Protein AF-A0A939CZ68-F1 (afdb_monomer)

Sequence (96 aa):
MGINTVNSDTLSSNHSLRNQPFLFAQLPIVQNYPIHLFNWGGIVLVVGSLSSAWGIDDTLSLSRETIRSAQEMGINILHFAWHRHQLTQLQQIVNG

Radius of gyration: 15.46 Å; Cα contacts (8 Å, |Δi|>4): 96; chains: 1; bounding box: 37×34×44 Å

Mean predicted aligned error: 7.36 Å

Secondary structure (DSSP, 8-state):
----GGG-----TTSHHHHSSS--SS--EETTEEPEEEEETTEEEEESSGGGGS---TT----HHHHHHHHHHHHHHHHHHHHHHHHHHHHHHHT-

Structure (mmCIF, N/CA/C/O backbone):
data_AF-A0A939CZ68-F1
#
_entry.id   AF-A0A939CZ68-F1
#
loop_
_atom_site.group_PDB
_atom_site.id
_atom_site.type_symbol
_atom_site.label_atom_id
_atom_site.label_alt_id
_atom_site.label_comp_id
_atom_site.label_asym_id
_atom_site.label_entity_id
_atom_site.label_seq_id
_atom_site.pdbx_PDB_ins_code
_atom_site.Cartn_x
_atom_site.Cartn_y
_atom_site.Cartn_z
_atom_site.occupancy
_atom_site.B_iso_or_equiv
_atom_site.auth_seq_id
_atom_site.auth_comp_id
_atom_site.auth_asym_id
_atom_site.auth_atom_id
_atom_site.pdbx_PDB_model_num
ATOM 1 N N . MET A 1 1 ? 1.163 -26.104 7.389 1.00 35.44 1 MET A N 1
ATOM 2 C CA . MET A 1 1 ? -0.050 -25.290 7.608 1.00 35.44 1 MET A CA 1
ATOM 3 C C . MET A 1 1 ? -0.256 -24.433 6.372 1.00 35.44 1 MET A C 1
ATOM 5 O O . MET A 1 1 ? 0.589 -23.595 6.099 1.00 35.44 1 MET A O 1
ATOM 9 N N . GLY A 1 2 ? -1.275 -24.730 5.563 1.00 44.75 2 GLY A N 1
ATOM 10 C CA . GLY A 1 2 ? -1.585 -23.974 4.348 1.00 44.75 2 GLY A CA 1
ATOM 11 C C . GLY A 1 2 ? -2.609 -22.894 4.666 1.00 44.75 2 GLY A C 1
ATOM 12 O O . GLY A 1 2 ? -3.658 -23.198 5.228 1.00 44.75 2 GLY A O 1
ATOM 13 N N . ILE A 1 3 ? -2.296 -21.641 4.349 1.00 53.03 3 ILE A N 1
ATOM 14 C CA . ILE A 1 3 ? -3.261 -20.546 4.441 1.00 53.03 3 ILE A CA 1
ATOM 15 C C . ILE A 1 3 ? -4.233 -20.748 3.277 1.00 53.03 3 ILE A C 1
ATOM 17 O O . ILE A 1 3 ? -3.821 -20.746 2.120 1.00 53.03 3 ILE A O 1
ATOM 21 N N . ASN A 1 4 ? -5.499 -21.017 3.584 1.00 41.34 4 ASN A N 1
ATOM 22 C CA . ASN A 1 4 ? -6.522 -21.294 2.584 1.00 41.34 4 ASN A CA 1
ATOM 23 C C . ASN A 1 4 ? -6.857 -19.983 1.843 1.00 41.34 4 ASN A C 1
ATOM 25 O O . ASN A 1 4 ? -7.467 -19.083 2.416 1.00 41.34 4 ASN A O 1
ATOM 29 N N . THR A 1 5 ? -6.400 -19.840 0.596 1.00 49.66 5 THR A N 1
ATOM 30 C CA . THR A 1 5 ? -6.510 -18.603 -0.206 1.00 49.66 5 THR A CA 1
ATOM 31 C C . THR A 1 5 ? -7.864 -18.432 -0.898 1.00 49.66 5 THR A C 1
ATOM 33 O O . THR A 1 5 ? -8.057 -17.459 -1.623 1.00 49.66 5 THR A O 1
ATOM 36 N N . VAL A 1 6 ? -8.813 -19.345 -0.671 1.00 46.41 6 VAL A N 1
ATOM 37 C CA . VAL A 1 6 ? -10.097 -19.415 -1.394 1.00 46.41 6 VAL A CA 1
ATOM 38 C C . VAL A 1 6 ? -11.028 -18.229 -1.081 1.00 46.41 6 VAL A C 1
ATOM 40 O O . VAL A 1 6 ? -11.909 -17.932 -1.875 1.00 46.41 6 VAL A O 1
ATOM 43 N N . ASN A 1 7 ? -10.757 -17.474 -0.009 1.00 44.31 7 ASN A N 1
ATOM 44 C CA . ASN A 1 7 ? -11.445 -16.216 0.318 1.00 44.31 7 ASN A CA 1
ATOM 45 C C . ASN A 1 7 ? -10.495 -15.009 0.236 1.00 44.31 7 ASN A C 1
ATOM 47 O O . ASN A 1 7 ? -10.537 -14.105 1.071 1.00 44.31 7 ASN A O 1
ATOM 51 N N . SER A 1 8 ? -9.563 -15.020 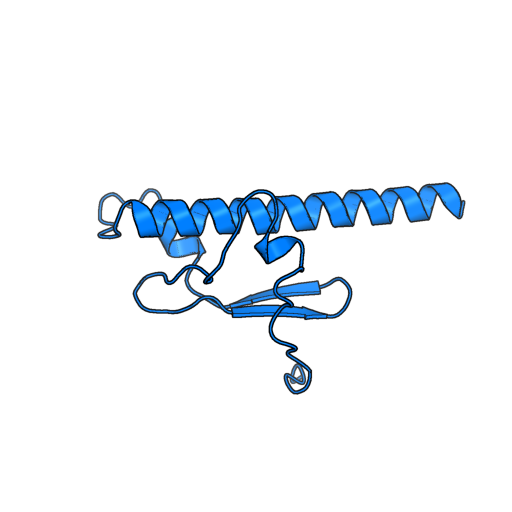-0.720 1.00 47.09 8 SER A N 1
ATOM 52 C CA . SER A 1 8 ? -8.920 -13.788 -1.169 1.00 47.09 8 SER A CA 1
ATOM 53 C C . SER A 1 8 ? -9.954 -12.975 -1.938 1.00 47.09 8 SER A C 1
ATOM 55 O O . SER A 1 8 ? -9.997 -12.978 -3.168 1.00 47.09 8 SER A O 1
ATOM 57 N N . ASP A 1 9 ? -10.837 -12.302 -1.211 1.00 51.94 9 ASP A N 1
ATOM 58 C CA . ASP A 1 9 ? -11.633 -11.270 -1.841 1.00 51.94 9 ASP A CA 1
ATOM 59 C C . ASP A 1 9 ? -10.657 -10.176 -2.252 1.00 51.94 9 ASP A C 1
ATOM 61 O O . ASP A 1 9 ? -10.014 -9.527 -1.418 1.00 51.94 9 ASP A O 1
ATOM 65 N N . THR A 1 10 ? -10.502 -10.012 -3.565 1.00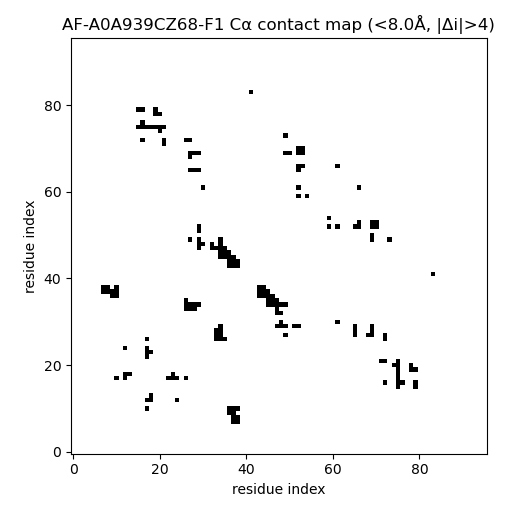 64.62 10 THR A N 1
ATOM 66 C CA . THR A 1 10 ? -9.861 -8.841 -4.148 1.00 64.62 10 THR A CA 1
ATOM 67 C C . THR A 1 10 ? -10.351 -7.615 -3.400 1.00 64.62 10 THR A C 1
ATOM 69 O O . THR A 1 10 ? -11.558 -7.377 -3.314 1.00 64.62 10 THR A O 1
ATOM 72 N N . LEU A 1 11 ? -9.409 -6.875 -2.819 1.00 74.69 11 LEU A N 1
ATOM 73 C CA . LEU A 1 11 ? -9.710 -5.765 -1.934 1.00 74.69 11 LEU A CA 1
ATOM 74 C C . LEU A 1 11 ? -10.725 -4.816 -2.595 1.00 74.69 11 LEU A C 1
ATOM 76 O O . LEU A 1 11 ? -10.460 -4.285 -3.679 1.00 74.69 11 LEU A O 1
ATOM 80 N N . SER A 1 12 ? -11.883 -4.619 -1.952 1.00 80.50 12 SER A N 1
ATOM 81 C CA . SER A 1 12 ? -12.946 -3.748 -2.469 1.00 80.50 12 SER A CA 1
ATOM 82 C C . SER A 1 12 ? -12.381 -2.391 -2.902 1.00 80.50 12 SER A C 1
ATOM 84 O O . SER A 1 12 ? -11.495 -1.838 -2.247 1.00 80.50 12 SER A O 1
ATOM 86 N N . SER A 1 13 ? -12.904 -1.823 -3.992 1.00 79.38 13 SER A N 1
ATOM 87 C CA . SER A 1 13 ? -12.513 -0.487 -4.471 1.00 79.38 13 SER A CA 1
ATOM 88 C C . SER A 1 13 ? -12.695 0.604 -3.414 1.00 79.38 13 SER A C 1
ATOM 90 O O . SER A 1 13 ? -11.985 1.603 -3.440 1.00 79.38 13 SER A O 1
ATOM 92 N N . ASN A 1 14 ? -13.609 0.393 -2.463 1.00 86.19 14 ASN A N 1
ATOM 93 C CA . ASN A 1 14 ? -13.912 1.346 -1.397 1.00 86.19 14 ASN A CA 1
ATOM 94 C C . ASN A 1 14 ? -13.086 1.112 -0.124 1.00 86.19 14 ASN A C 1
ATOM 96 O O . ASN A 1 14 ? -13.269 1.819 0.865 1.00 86.19 14 ASN A O 1
ATOM 100 N N . HIS A 1 15 ? -12.196 0.119 -0.118 1.00 88.56 15 HIS A N 1
ATOM 101 C CA . HIS A 1 15 ? -11.387 -0.197 1.049 1.00 88.56 15 HIS A CA 1
ATOM 102 C C . HIS A 1 15 ? -10.343 0.898 1.314 1.00 88.56 15 HIS A C 1
ATOM 104 O O . HIS A 1 15 ? -9.670 1.352 0.391 1.00 88.56 15 HIS A O 1
ATOM 110 N N . SER A 1 16 ? -10.134 1.260 2.583 1.00 90.56 16 SER A N 1
ATOM 111 C CA . SER A 1 16 ? -9.242 2.362 2.989 1.00 90.56 16 SER A CA 1
ATOM 112 C C . SER A 1 16 ? -7.803 2.224 2.484 1.00 90.56 16 SER A C 1
ATOM 114 O O . SER A 1 16 ? -7.242 3.187 1.984 1.00 90.56 16 SER A O 1
ATOM 116 N N . LEU A 1 17 ? -7.226 1.017 2.484 1.00 90.62 17 LEU A N 1
ATOM 117 C CA . LEU A 1 17 ? -5.920 0.751 1.840 1.00 90.62 17 LEU A CA 1
ATOM 118 C C . LEU A 1 17 ? -5.825 1.184 0.361 1.00 90.62 17 LEU A C 1
ATOM 120 O O . LEU A 1 17 ? -4.724 1.420 -0.129 1.00 90.62 17 LEU A O 1
ATOM 124 N N . ARG A 1 18 ? -6.942 1.252 -0.371 1.00 91.56 18 ARG A N 1
ATOM 125 C CA . ARG A 1 18 ? -6.980 1.649 -1.786 1.00 91.56 18 ARG A CA 1
ATOM 126 C C . ARG A 1 18 ? -7.268 3.130 -1.999 1.00 91.56 18 ARG A C 1
ATOM 128 O O . ARG A 1 18 ? -6.970 3.629 -3.079 1.00 91.56 18 ARG A O 1
ATOM 135 N N . ASN A 1 19 ? -7.859 3.816 -1.025 1.00 93.94 19 ASN A N 1
ATOM 136 C CA . ASN A 1 19 ? -8.339 5.184 -1.212 1.00 93.94 19 ASN A CA 1
ATOM 137 C C . ASN A 1 19 ? -7.858 6.190 -0.156 1.00 93.94 19 ASN A C 1
ATOM 139 O O . ASN A 1 19 ? -8.205 7.364 -0.273 1.00 93.94 19 ASN A O 1
ATOM 143 N N . GLN A 1 20 ? -7.067 5.771 0.842 1.00 94.94 20 GLN A N 1
ATOM 144 C CA . GLN A 1 20 ? -6.582 6.649 1.905 1.00 94.94 20 GLN A CA 1
ATOM 145 C C . GLN A 1 20 ? -5.139 6.357 2.354 1.00 94.94 20 GLN A C 1
ATOM 147 O O . GLN A 1 20 ? -4.827 5.217 2.708 1.00 94.94 20 GLN A O 1
ATOM 152 N N . PRO A 1 21 ? -4.297 7.403 2.479 1.00 96.69 21 PRO A N 1
ATOM 153 C CA . PRO A 1 21 ? -4.553 8.792 2.070 1.00 96.69 21 PRO A CA 1
ATOM 154 C C . PRO A 1 21 ? -4.471 9.022 0.551 1.00 96.69 21 PRO A C 1
ATOM 156 O O . PRO A 1 21 ? -4.954 10.047 0.077 1.00 96.69 21 PRO A O 1
ATOM 159 N N . PHE A 1 22 ? -3.900 8.088 -0.214 1.00 97.31 22 PHE A N 1
ATOM 160 C CA . PHE A 1 22 ? -3.796 8.178 -1.671 1.00 97.31 22 PHE A CA 1
ATOM 161 C C . PHE A 1 22 ? -4.798 7.251 -2.366 1.00 97.31 22 PHE A C 1
ATOM 163 O O . PHE A 1 22 ? -5.060 6.135 -1.912 1.00 97.31 22 PHE A O 1
ATOM 170 N N . LEU A 1 23 ? -5.356 7.715 -3.486 1.00 94.88 23 LEU A N 1
ATOM 171 C CA . LEU A 1 23 ? -6.321 6.964 -4.285 1.00 94.88 23 LEU A CA 1
ATOM 172 C C . LEU A 1 23 ? -5.627 6.148 -5.377 1.00 94.88 23 LEU A C 1
ATOM 174 O O . LEU A 1 23 ? -4.942 6.702 -6.232 1.00 94.88 23 LEU A O 1
ATOM 178 N N . PHE A 1 24 ? -5.895 4.845 -5.399 1.00 92.19 24 PHE A N 1
ATOM 179 C CA . PHE A 1 24 ? -5.379 3.909 -6.390 1.00 92.19 24 PHE A CA 1
ATOM 180 C C . PHE A 1 24 ? -6.511 3.316 -7.230 1.00 92.19 24 PHE A C 1
ATOM 182 O O . PHE A 1 24 ? -7.223 2.409 -6.793 1.00 92.19 24 PHE A O 1
ATOM 189 N N . ALA A 1 25 ? -6.633 3.775 -8.479 1.00 88.44 25 ALA A N 1
ATOM 190 C CA . ALA A 1 25 ? -7.450 3.089 -9.486 1.00 88.44 25 ALA A CA 1
ATOM 191 C C . ALA A 1 25 ? -6.846 1.717 -9.856 1.00 88.44 25 ALA A C 1
ATOM 193 O O . ALA A 1 25 ? -7.566 0.740 -10.068 1.00 88.44 25 ALA A O 1
ATOM 194 N N . GLN A 1 26 ? -5.513 1.632 -9.853 1.00 88.88 26 GLN A N 1
ATOM 195 C CA . GLN A 1 26 ? -4.729 0.411 -10.022 1.00 88.88 26 GLN A CA 1
ATOM 196 C C . GLN A 1 26 ? -3.652 0.346 -8.933 1.00 88.88 26 GLN A C 1
ATOM 198 O O . GLN A 1 26 ? -3.129 1.377 -8.521 1.00 88.88 26 GLN A O 1
ATOM 203 N N . LEU A 1 27 ? -3.344 -0.857 -8.441 1.00 90.88 27 LEU A N 1
ATOM 204 C CA . LEU A 1 27 ? -2.261 -1.044 -7.470 1.00 90.88 27 LEU A CA 1
ATOM 205 C C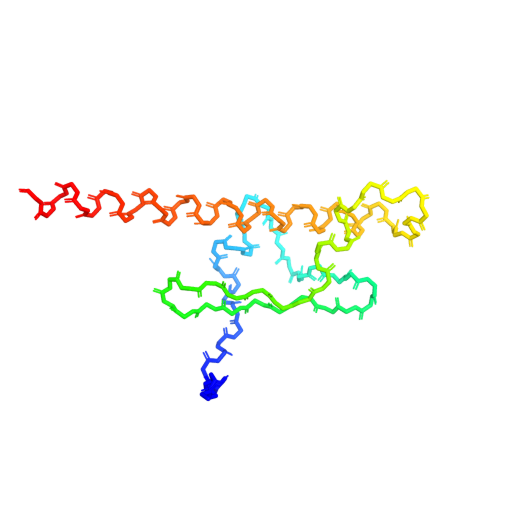 . LEU A 1 27 ? -0.895 -0.870 -8.158 1.00 90.88 27 LEU A C 1
ATOM 207 O O . LEU A 1 27 ? -0.794 -1.169 -9.350 1.00 90.88 27 LEU A O 1
ATOM 211 N N . PRO A 1 28 ? 0.154 -0.429 -7.437 1.00 91.75 28 PRO A N 1
ATOM 212 C CA . PRO A 1 28 ? 1.471 -0.257 -8.030 1.00 91.75 28 PRO A CA 1
ATOM 213 C C . PRO A 1 28 ? 2.003 -1.562 -8.625 1.00 91.75 28 PRO A C 1
ATOM 215 O O . PRO A 1 28 ? 1.786 -2.654 -8.090 1.00 91.75 28 PRO A O 1
ATOM 218 N N . ILE A 1 29 ? 2.744 -1.417 -9.718 1.00 91.00 29 ILE A N 1
ATOM 219 C CA . ILE A 1 29 ? 3.514 -2.483 -10.352 1.00 91.00 29 ILE A CA 1
ATOM 220 C C . ILE A 1 29 ? 4.983 -2.115 -10.175 1.00 91.00 29 ILE A C 1
ATOM 222 O O . ILE A 1 29 ? 5.414 -1.053 -10.622 1.00 91.00 29 ILE A O 1
ATOM 226 N N . VAL A 1 30 ? 5.756 -2.981 -9.523 1.00 89.69 30 VAL A N 1
ATOM 227 C CA . VAL A 1 30 ? 7.181 -2.751 -9.258 1.00 89.69 30 VAL A CA 1
ATOM 228 C C . VAL A 1 30 ? 7.983 -3.852 -9.939 1.00 89.69 30 VAL A C 1
ATOM 230 O O . VAL A 1 30 ? 7.714 -5.032 -9.738 1.00 89.69 30 VAL A O 1
ATOM 233 N N . GLN A 1 31 ? 8.963 -3.478 -10.771 1.00 87.25 31 GLN A N 1
ATOM 234 C CA . GLN A 1 31 ? 9.766 -4.429 -11.560 1.00 87.25 31 GLN A CA 1
ATOM 235 C C . GLN A 1 31 ? 8.907 -5.401 -12.399 1.00 87.25 31 GLN A C 1
ATOM 237 O O . GLN A 1 31 ? 9.214 -6.583 -12.497 1.00 87.25 31 GLN A O 1
ATOM 242 N N . ASN A 1 32 ? 7.809 -4.912 -12.984 1.00 85.00 32 ASN A N 1
ATOM 243 C CA . ASN A 1 32 ? 6.811 -5.702 -13.725 1.00 85.00 32 ASN A CA 1
ATOM 244 C C . ASN A 1 32 ? 6.043 -6.750 -12.897 1.00 85.00 32 ASN A C 1
ATOM 246 O O . ASN A 1 32 ? 5.299 -7.544 -13.469 1.00 85.00 32 ASN A O 1
ATOM 250 N N . TYR A 1 33 ? 6.148 -6.719 -11.566 1.00 86.12 33 TYR A N 1
ATOM 251 C CA . TYR A 1 33 ? 5.342 -7.550 -10.677 1.00 86.12 33 TYR A CA 1
ATOM 252 C C . TYR A 1 33 ? 4.225 -6.716 -10.036 1.00 86.12 33 TYR A C 1
ATOM 254 O O . TYR A 1 33 ? 4.511 -5.720 -9.360 1.00 86.12 33 TYR A O 1
ATOM 262 N N . PRO A 1 34 ? 2.945 -7.077 -10.252 1.00 86.81 34 PRO A N 1
ATOM 263 C CA . PRO A 1 34 ? 1.835 -6.400 -9.603 1.00 86.81 34 PRO A CA 1
ATOM 264 C C . PRO A 1 34 ? 1.821 -6.709 -8.108 1.00 86.81 34 PRO A C 1
ATOM 266 O O . PRO A 1 34 ? 2.184 -7.801 -7.668 1.00 86.81 34 PRO A O 1
ATOM 269 N N . ILE A 1 35 ? 1.356 -5.743 -7.325 1.00 89.19 35 ILE A N 1
ATOM 270 C CA . ILE A 1 35 ? 1.098 -5.956 -5.905 1.00 89.19 35 ILE A CA 1
ATOM 271 C C . ILE A 1 35 ? -0.301 -6.532 -5.725 1.00 89.19 35 ILE A C 1
ATOM 273 O O . ILE A 1 35 ? -1.273 -6.042 -6.303 1.00 89.19 35 ILE A O 1
ATOM 277 N N . HIS A 1 36 ? -0.408 -7.530 -4.856 1.00 88.00 36 HIS A N 1
ATOM 278 C CA . HIS A 1 36 ? -1.674 -8.105 -4.429 1.00 88.00 36 HIS A CA 1
ATOM 279 C C . HIS A 1 36 ? -1.944 -7.768 -2.963 1.00 88.00 36 HIS A C 1
ATOM 281 O O . HIS A 1 36 ? -1.072 -7.923 -2.107 1.00 88.00 36 HIS A O 1
ATOM 287 N N . LEU A 1 37 ? -3.167 -7.316 -2.687 1.00 87.25 37 LEU A N 1
ATOM 288 C CA . LEU A 1 37 ? -3.644 -6.981 -1.349 1.00 87.25 37 LEU A CA 1
ATOM 289 C C . LEU A 1 37 ? -4.757 -7.939 -0.946 1.00 87.25 37 LEU A C 1
ATOM 291 O O . LEU A 1 37 ? -5.729 -8.111 -1.680 1.00 87.25 37 LEU A O 1
ATOM 295 N N . PHE A 1 38 ? -4.624 -8.498 0.248 1.00 85.19 38 PHE A N 1
ATOM 296 C CA . PHE A 1 38 ? -5.590 -9.397 0.860 1.00 85.19 38 PHE A CA 1
ATOM 297 C C . PHE A 1 38 ? -5.948 -8.849 2.239 1.00 85.19 38 PHE A C 1
ATOM 299 O O . PHE A 1 38 ? -5.065 -8.372 2.957 1.00 85.19 38 PHE A O 1
ATOM 306 N N . ASN A 1 39 ? -7.221 -8.927 2.623 1.00 79.88 39 ASN A N 1
ATOM 307 C CA . ASN A 1 39 ? -7.664 -8.564 3.966 1.00 79.88 39 ASN A CA 1
ATOM 308 C C . ASN A 1 39 ? -8.541 -9.670 4.562 1.00 79.88 39 ASN A C 1
ATOM 310 O O . ASN A 1 39 ? -9.600 -9.978 4.024 1.00 79.88 39 ASN A O 1
ATOM 314 N N . TRP A 1 40 ? -8.128 -10.208 5.711 1.00 79.81 40 TRP A N 1
ATOM 315 C CA . TRP A 1 40 ? -8.883 -11.187 6.498 1.00 79.81 40 TRP A CA 1
ATOM 316 C C . TRP A 1 40 ? -9.360 -10.578 7.817 1.00 79.81 40 TRP A C 1
ATOM 318 O O . TRP A 1 40 ? -8.868 -10.922 8.890 1.00 79.81 40 TRP A O 1
ATOM 328 N N . GLY A 1 41 ? -10.293 -9.625 7.745 1.00 67.31 41 GLY A N 1
ATOM 329 C CA . GLY A 1 41 ? -10.994 -9.110 8.931 1.00 67.31 41 GLY A CA 1
ATOM 330 C C . GLY A 1 41 ? -10.094 -8.444 9.982 1.00 67.31 41 GLY A C 1
ATOM 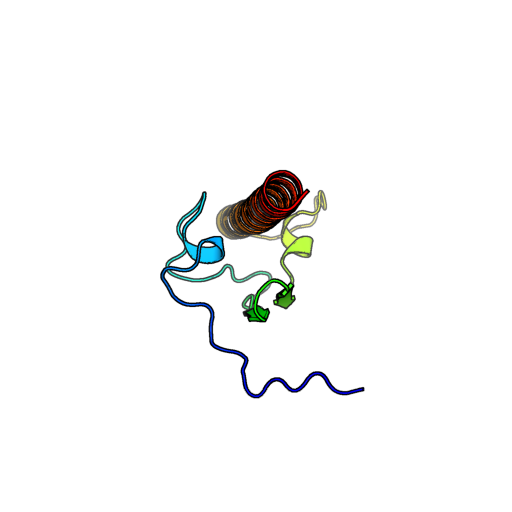331 O O . GLY A 1 41 ? -10.437 -8.414 11.163 1.00 67.31 41 GLY A O 1
ATOM 332 N N . GLY A 1 42 ? -8.939 -7.910 9.578 1.00 70.00 42 GLY A N 1
ATOM 333 C CA . GLY A 1 42 ? -7.984 -7.270 10.490 1.00 70.00 42 GLY A CA 1
ATOM 334 C C . GLY A 1 42 ? -6.523 -7.607 10.216 1.00 70.00 42 GLY A C 1
ATOM 335 O O . GLY A 1 42 ? -5.652 -6.887 10.696 1.00 70.00 42 GLY A O 1
ATOM 336 N N . ILE A 1 43 ? -6.256 -8.644 9.420 1.00 79.19 43 ILE A N 1
ATOM 337 C CA . ILE A 1 43 ? -4.918 -8.954 8.909 1.00 79.19 43 ILE A CA 1
ATOM 338 C C . ILE A 1 43 ? -4.851 -8.532 7.448 1.00 79.19 43 ILE A C 1
ATOM 340 O O . ILE A 1 43 ? -5.631 -9.013 6.628 1.00 79.19 43 ILE A O 1
ATOM 344 N N . VAL A 1 44 ? -3.894 -7.662 7.133 1.00 83.88 44 VAL A N 1
ATOM 345 C CA . VAL A 1 44 ? -3.584 -7.258 5.761 1.00 83.88 44 VAL A CA 1
ATOM 346 C C . VAL A 1 44 ? -2.338 -7.999 5.312 1.00 83.88 44 VAL A C 1
ATOM 348 O O . VAL A 1 44 ? -1.295 -7.898 5.955 1.00 83.88 44 VAL A O 1
ATOM 351 N N . LEU A 1 45 ? -2.441 -8.717 4.198 1.00 86.00 45 LEU A N 1
ATOM 352 C CA . LEU A 1 45 ? -1.293 -9.304 3.520 1.00 86.00 45 LEU A CA 1
ATOM 353 C C . LEU A 1 45 ? -1.048 -8.556 2.217 1.00 86.00 45 LEU A C 1
ATOM 355 O O . LEU A 1 45 ? -1.956 -8.368 1.406 1.00 86.00 45 LEU A O 1
ATOM 359 N N . VAL A 1 46 ? 0.207 -8.166 2.027 1.00 86.94 46 VAL A N 1
ATOM 360 C CA . VAL A 1 46 ? 0.700 -7.524 0.813 1.00 86.94 46 VAL A CA 1
ATOM 361 C C . VAL A 1 46 ? 1.721 -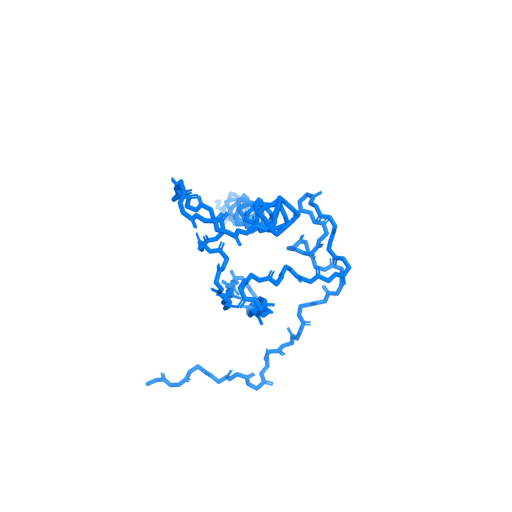8.458 0.185 1.00 86.94 46 VAL A C 1
ATOM 363 O O . VAL A 1 46 ? 2.718 -8.794 0.819 1.00 86.94 46 VAL A O 1
ATOM 366 N N . VAL A 1 47 ? 1.466 -8.897 -1.046 1.00 88.62 47 VAL A N 1
ATOM 367 C CA . VAL A 1 47 ? 2.379 -9.757 -1.812 1.00 88.62 47 VAL A CA 1
ATOM 368 C C . VAL A 1 47 ? 2.894 -8.969 -3.008 1.00 88.62 47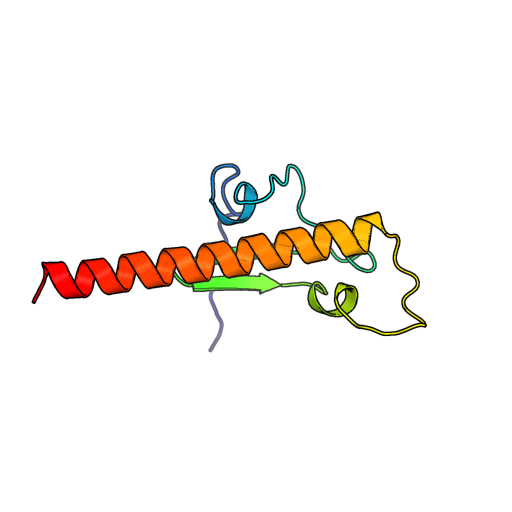 VAL A C 1
ATOM 370 O O . VAL A 1 47 ? 2.099 -8.506 -3.824 1.00 88.62 47 VAL A O 1
ATOM 373 N N . GLY A 1 48 ? 4.214 -8.804 -3.106 1.00 86.94 48 GLY A N 1
ATOM 374 C CA . GLY A 1 48 ? 4.869 -8.098 -4.207 1.00 86.94 48 GLY A CA 1
ATOM 375 C C . GLY A 1 48 ? 6.232 -7.523 -3.820 1.00 86.94 48 GLY A C 1
ATOM 376 O O . GLY A 1 48 ? 6.701 -7.686 -2.695 1.00 86.94 48 GLY A O 1
ATOM 377 N N . SER A 1 49 ? 6.852 -6.815 -4.758 1.00 88.00 49 SER A N 1
ATOM 378 C CA . SER A 1 49 ? 8.189 -6.207 -4.662 1.00 88.00 49 SER A CA 1
ATOM 379 C C . SER A 1 49 ? 8.160 -4.765 -4.134 1.00 88.00 49 SER A C 1
ATOM 381 O O . SER A 1 49 ? 9.033 -3.963 -4.436 1.00 88.00 49 SER A O 1
ATOM 383 N N . LEU A 1 50 ? 7.163 -4.401 -3.323 1.00 88.94 50 LEU A N 1
ATOM 384 C CA . LEU A 1 50 ? 6.949 -3.014 -2.895 1.00 88.94 50 LEU A CA 1
ATOM 385 C C . LEU A 1 50 ? 8.190 -2.398 -2.211 1.00 88.94 50 LEU A C 1
ATOM 387 O O . LEU A 1 50 ? 8.568 -1.269 -2.517 1.00 88.94 50 LEU A O 1
ATOM 391 N N . SER A 1 51 ? 8.870 -3.165 -1.353 1.00 86.88 51 SER A N 1
ATOM 392 C CA . SER A 1 51 ? 10.072 -2.712 -0.642 1.00 86.88 51 SER A CA 1
ATOM 393 C C . SER A 1 51 ? 11.274 -2.459 -1.554 1.00 86.88 51 SER A C 1
ATOM 395 O O . SER A 1 51 ? 12.123 -1.638 -1.209 1.00 86.88 51 SER A O 1
ATOM 397 N N . SER A 1 52 ? 11.347 -3.091 -2.732 1.00 87.31 52 SER A N 1
ATOM 398 C CA . SER A 1 52 ? 12.452 -2.854 -3.666 1.00 87.31 52 SER A CA 1
ATOM 399 C C . SER A 1 52 ? 12.397 -1.456 -4.281 1.00 87.31 52 SER A C 1
ATOM 401 O O . SER A 1 52 ? 13.416 -0.956 -4.735 1.00 87.31 52 SER A O 1
ATOM 403 N N . ALA A 1 53 ? 11.228 -0.807 -4.286 1.00 88.69 53 ALA A N 1
ATOM 404 C CA . ALA A 1 53 ? 11.064 0.570 -4.752 1.00 88.69 53 ALA A CA 1
ATOM 405 C C . ALA A 1 53 ? 11.336 1.628 -3.665 1.00 88.69 53 ALA A C 1
ATOM 407 O O . ALA A 1 53 ? 11.243 2.823 -3.943 1.00 88.69 53 ALA A O 1
ATOM 408 N N . TRP A 1 54 ? 11.647 1.211 -2.433 1.00 86.12 54 TRP A N 1
ATOM 409 C CA . TRP A 1 54 ? 11.935 2.106 -1.302 1.00 86.12 54 TRP A CA 1
ATOM 410 C C . TRP A 1 54 ? 13.420 2.175 -0.939 1.00 86.12 54 TRP A C 1
ATOM 412 O O . TRP A 1 54 ? 13.799 2.951 -0.063 1.00 86.12 54 TRP A O 1
ATOM 422 N N . GLY A 1 55 ? 14.252 1.348 -1.575 1.00 7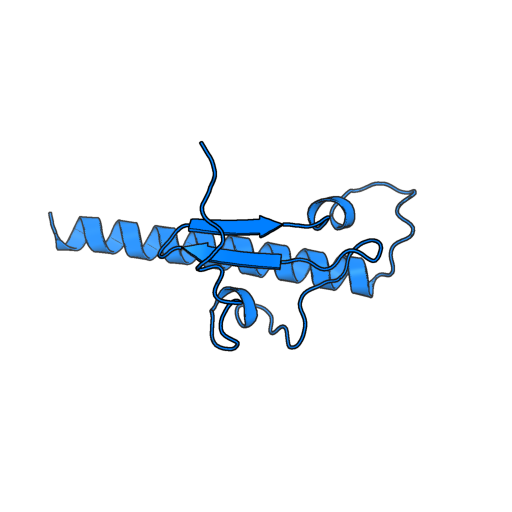9.06 55 GLY A N 1
ATOM 423 C CA . GLY A 1 55 ? 15.688 1.325 -1.335 1.00 79.06 55 GLY A CA 1
ATOM 424 C C . GLY A 1 55 ? 16.373 2.620 -1.770 1.00 79.06 55 GLY A C 1
ATOM 425 O O . GLY A 1 55 ? 15.945 3.281 -2.713 1.00 79.06 55 GLY A O 1
ATOM 426 N N . ILE A 1 56 ? 17.479 2.941 -1.098 1.00 70.69 56 ILE A N 1
ATOM 427 C CA . ILE A 1 56 ? 18.394 4.046 -1.439 1.00 70.69 56 ILE A CA 1
ATOM 428 C C . ILE A 1 56 ? 19.454 3.540 -2.440 1.00 70.69 56 ILE A C 1
ATOM 430 O O . ILE A 1 56 ? 20.579 4.016 -2.477 1.00 70.69 56 ILE A O 1
ATOM 434 N N . ASP A 1 57 ? 19.141 2.486 -3.195 1.00 72.69 57 ASP A N 1
ATOM 435 C CA . ASP A 1 57 ? 20.096 1.912 -4.133 1.00 72.69 57 ASP A CA 1
ATOM 436 C C . ASP A 1 57 ? 20.279 2.887 -5.300 1.00 72.69 57 ASP A C 1
ATOM 438 O O . ASP A 1 57 ? 19.358 3.109 -6.085 1.00 72.69 57 ASP A O 1
ATOM 442 N N . ASP A 1 58 ? 21.466 3.479 -5.413 1.00 62.28 58 ASP A N 1
ATOM 443 C CA . ASP A 1 58 ? 21.808 4.395 -6.506 1.00 62.28 58 ASP A CA 1
ATOM 444 C C . ASP A 1 58 ? 21.763 3.699 -7.881 1.00 62.28 58 ASP A C 1
ATOM 446 O O . ASP A 1 58 ? 21.739 4.360 -8.920 1.00 62.28 58 ASP A O 1
ATOM 450 N N . THR A 1 59 ? 21.708 2.361 -7.908 1.00 66.75 59 THR A N 1
ATOM 451 C CA . THR A 1 59 ? 21.516 1.556 -9.123 1.00 66.75 59 THR A CA 1
ATOM 452 C C . THR A 1 59 ? 20.045 1.260 -9.440 1.00 66.75 59 THR A C 1
ATOM 454 O O . THR A 1 59 ? 19.747 0.599 -10.440 1.00 66.75 59 THR A O 1
ATOM 457 N N . LEU A 1 60 ? 19.102 1.772 -8.637 1.00 70.31 60 LEU A N 1
ATOM 458 C CA . LEU A 1 60 ? 17.668 1.571 -8.825 1.00 70.31 60 LEU A CA 1
ATOM 459 C C . LEU A 1 60 ? 17.184 2.234 -10.124 1.00 70.31 60 LEU A C 1
ATOM 461 O O . LEU A 1 60 ? 16.807 3.404 -10.169 1.00 70.31 60 LEU A O 1
ATOM 465 N N . SER A 1 61 ? 17.128 1.446 -11.196 1.00 79.12 61 SER A N 1
ATOM 466 C CA . SER A 1 61 ? 16.582 1.851 -12.496 1.00 79.12 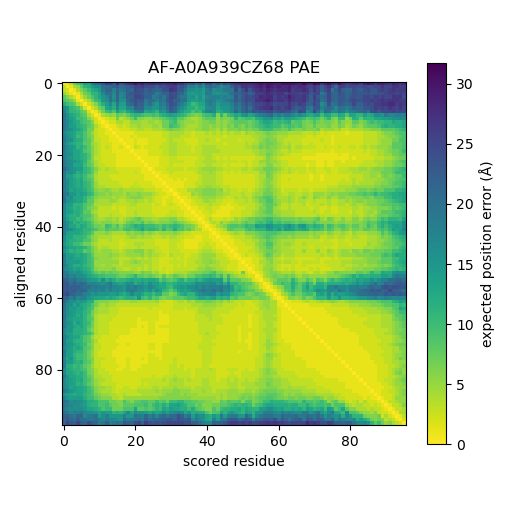61 SER A CA 1
ATOM 467 C C . SER A 1 61 ? 15.050 1.745 -12.519 1.00 79.12 61 SER A C 1
ATOM 469 O O . SER A 1 61 ? 14.457 1.062 -13.352 1.00 79.12 61 SER A O 1
ATOM 471 N N . LEU A 1 62 ? 14.381 2.377 -11.551 1.00 86.88 62 LEU A N 1
ATOM 472 C CA . LEU A 1 62 ? 12.925 2.506 -11.544 1.00 86.88 62 LEU A CA 1
ATOM 473 C C . LEU A 1 62 ? 12.519 3.911 -11.975 1.00 86.88 62 LEU A C 1
ATOM 475 O O . LEU A 1 62 ? 13.186 4.901 -11.677 1.00 86.88 62 LEU A O 1
ATOM 479 N N . SER A 1 63 ? 11.382 4.006 -12.663 1.00 90.31 63 SER A N 1
ATOM 480 C CA . SER A 1 63 ? 10.808 5.310 -12.975 1.00 90.31 63 SER A CA 1
ATOM 481 C C . SER A 1 63 ? 10.426 6.040 -11.681 1.00 90.31 63 SER A C 1
ATOM 483 O O . SER A 1 63 ? 10.032 5.421 -10.686 1.00 90.31 63 SER A O 1
ATOM 485 N N . ARG A 1 64 ? 10.478 7.376 -11.700 1.00 90.12 64 ARG A N 1
ATOM 486 C CA . ARG A 1 64 ? 10.004 8.195 -10.571 1.00 90.12 64 ARG A CA 1
ATOM 487 C C . ARG A 1 64 ? 8.544 7.902 -10.223 1.00 90.12 64 ARG A C 1
ATOM 489 O O . ARG A 1 64 ? 8.182 7.956 -9.055 1.00 90.12 64 ARG A O 1
ATOM 496 N N . GLU A 1 65 ? 7.727 7.579 -11.221 1.00 92.19 65 GLU A N 1
ATOM 497 C CA . GLU A 1 65 ? 6.324 7.205 -11.041 1.00 92.19 65 GLU A CA 1
ATOM 498 C C . GLU A 1 65 ? 6.179 5.872 -10.293 1.00 92.19 65 GLU A C 1
ATOM 500 O O . GLU A 1 65 ? 5.383 5.767 -9.361 1.00 92.19 65 GLU A O 1
ATOM 505 N N . THR A 1 66 ? 7.001 4.873 -10.622 1.00 91.94 66 THR A N 1
ATOM 506 C CA . THR A 1 66 ? 7.040 3.589 -9.906 1.00 91.94 66 THR A CA 1
ATOM 507 C C . THR A 1 66 ? 7.474 3.776 -8.453 1.00 91.94 66 THR A C 1
ATOM 509 O O . THR A 1 66 ? 6.843 3.232 -7.551 1.00 91.94 66 THR A O 1
ATOM 512 N N . ILE A 1 67 ? 8.514 4.580 -8.211 1.00 91.94 67 ILE A N 1
ATOM 513 C CA . ILE A 1 67 ? 8.986 4.885 -6.851 1.00 91.94 67 ILE A CA 1
ATOM 514 C C . ILE A 1 67 ? 7.885 5.596 -6.061 1.00 91.94 67 ILE A C 1
ATOM 516 O O . ILE A 1 67 ? 7.537 5.174 -4.959 1.00 91.94 67 ILE A O 1
ATOM 520 N N . ARG A 1 68 ? 7.291 6.641 -6.645 1.00 93.62 68 ARG A N 1
ATOM 521 C CA . ARG A 1 68 ? 6.224 7.424 -6.019 1.00 93.62 68 ARG A CA 1
ATOM 522 C C . ARG A 1 68 ? 5.009 6.562 -5.681 1.00 93.62 68 ARG A C 1
ATOM 524 O O . ARG A 1 68 ? 4.577 6.564 -4.536 1.00 93.62 68 ARG A O 1
ATOM 531 N N . SER A 1 69 ? 4.481 5.814 -6.647 1.00 94.69 69 SER A N 1
ATOM 532 C CA . SER A 1 69 ? 3.297 4.970 -6.437 1.00 94.69 69 SER A CA 1
ATOM 533 C C . SER A 1 69 ? 3.545 3.888 -5.382 1.00 94.69 69 SER A C 1
ATOM 535 O O . SER A 1 69 ? 2.671 3.614 -4.557 1.00 94.69 69 SER A O 1
ATOM 537 N N . ALA A 1 70 ? 4.752 3.316 -5.334 1.00 93.56 70 ALA A N 1
ATOM 538 C CA . ALA A 1 70 ? 5.137 2.396 -4.273 1.00 93.56 70 ALA A CA 1
ATOM 539 C C . ALA A 1 70 ? 5.214 3.087 -2.899 1.00 93.56 70 ALA A C 1
ATOM 541 O O . ALA A 1 70 ? 4.755 2.537 -1.898 1.00 93.56 70 ALA A O 1
ATOM 542 N N . GLN A 1 71 ? 5.790 4.285 -2.810 1.00 94.06 71 GLN A N 1
ATOM 543 C CA . GLN A 1 71 ? 5.840 5.053 -1.560 1.00 94.06 71 GLN A CA 1
ATOM 544 C C . GLN A 1 71 ? 4.436 5.417 -1.063 1.00 94.06 71 GLN A C 1
ATOM 546 O O . GLN A 1 71 ? 4.117 5.178 0.100 1.00 94.06 71 GLN A O 1
ATOM 551 N N . GLU A 1 72 ? 3.573 5.920 -1.946 1.00 96.44 72 GLU A N 1
ATOM 552 C CA . GLU A 1 72 ? 2.174 6.242 -1.645 1.00 96.44 72 GLU A CA 1
ATOM 553 C C . GLU A 1 72 ? 1.411 5.004 -1.139 1.00 96.44 72 GLU A C 1
ATOM 555 O O . GLU A 1 72 ? 0.682 5.088 -0.151 1.00 96.44 72 GLU A O 1
ATOM 560 N N . MET A 1 73 ? 1.643 3.824 -1.728 1.00 94.69 73 MET A N 1
ATOM 561 C CA . MET A 1 73 ? 1.062 2.568 -1.238 1.00 94.69 73 MET A CA 1
ATOM 562 C C . MET A 1 73 ? 1.589 2.186 0.150 1.00 94.69 73 MET A C 1
ATOM 564 O O . MET A 1 73 ? 0.817 1.760 1.009 1.00 94.69 73 MET A O 1
ATOM 568 N N . GLY A 1 74 ? 2.886 2.377 0.406 1.00 93.81 74 GLY A N 1
ATOM 569 C CA . GLY A 1 74 ? 3.464 2.213 1.743 1.00 93.81 74 GLY A CA 1
ATOM 570 C C . GLY A 1 74 ? 2.784 3.104 2.779 1.00 93.81 74 GLY A C 1
ATOM 571 O O . GLY A 1 74 ? 2.428 2.639 3.862 1.00 93.81 74 GLY A O 1
ATOM 572 N N . ILE A 1 75 ? 2.520 4.362 2.422 1.00 96.06 75 ILE A N 1
ATOM 573 C CA . ILE A 1 75 ? 1.806 5.309 3.282 1.00 96.06 75 ILE A CA 1
ATOM 574 C C . ILE A 1 75 ? 0.362 4.847 3.525 1.00 96.06 75 ILE A C 1
ATOM 576 O O . ILE A 1 75 ? -0.075 4.861 4.674 1.00 96.06 75 ILE A O 1
ATOM 580 N N . ASN A 1 76 ? -0.364 4.376 2.504 1.00 95.00 76 ASN A N 1
ATOM 581 C CA . ASN A 1 76 ? -1.704 3.799 2.682 1.00 95.00 76 ASN A CA 1
ATOM 582 C C . ASN A 1 76 ? -1.706 2.612 3.658 1.00 95.00 76 ASN A C 1
ATOM 584 O O . ASN A 1 76 ? -2.574 2.528 4.530 1.00 95.00 76 ASN A O 1
ATOM 588 N N . ILE A 1 77 ? -0.725 1.709 3.547 1.00 92.06 77 ILE A N 1
ATOM 589 C CA . ILE A 1 77 ? -0.585 0.548 4.440 1.00 92.06 77 ILE A CA 1
ATOM 590 C C . ILE A 1 77 ? -0.340 0.997 5.884 1.00 92.06 77 ILE A C 1
ATOM 592 O O . ILE A 1 77 ? -1.023 0.532 6.799 1.00 92.06 77 ILE A O 1
ATOM 596 N N . LEU A 1 78 ? 0.600 1.920 6.099 1.00 93.38 78 LEU A N 1
ATOM 597 C CA . LEU A 1 78 ? 0.919 2.437 7.432 1.00 93.38 78 LEU A CA 1
ATOM 598 C C . LEU A 1 78 ? -0.258 3.205 8.041 1.00 93.38 78 LEU A C 1
ATOM 600 O O . LEU A 1 78 ? -0.585 3.000 9.209 1.00 93.38 78 LEU A O 1
ATOM 604 N N . HIS A 1 79 ? -0.932 4.036 7.245 1.00 94.62 79 HIS A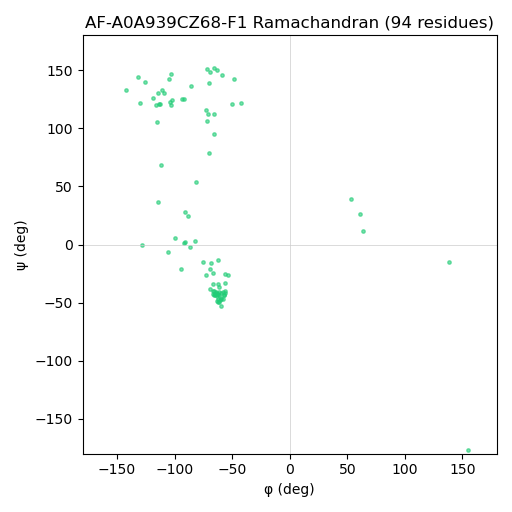 N 1
ATOM 605 C CA . HIS A 1 79 ? -2.125 4.767 7.663 1.00 94.62 79 HIS A CA 1
ATOM 606 C C . HIS A 1 79 ? -3.241 3.811 8.097 1.00 94.62 79 HIS A C 1
ATOM 608 O O . HIS A 1 79 ? -3.829 3.984 9.165 1.00 94.62 79 HIS A O 1
ATOM 614 N N . PHE A 1 80 ? -3.492 2.757 7.316 1.00 92.38 80 PHE A N 1
ATOM 615 C CA . PHE A 1 80 ? -4.464 1.729 7.672 1.00 92.38 80 PHE A CA 1
ATOM 616 C C . PHE A 1 80 ? -4.108 1.022 8.983 1.00 92.38 80 PHE A C 1
ATOM 618 O O . PHE A 1 80 ? -4.966 0.879 9.855 1.00 92.38 80 PHE A O 1
ATOM 625 N N . ALA A 1 81 ? -2.851 0.592 9.135 1.00 90.81 81 ALA A N 1
ATOM 626 C CA . ALA A 1 81 ? -2.385 -0.095 10.335 1.00 90.81 81 ALA A CA 1
ATOM 627 C C . ALA A 1 81 ? -2.521 0.792 11.581 1.00 90.81 81 ALA A C 1
ATOM 629 O O . ALA A 1 81 ? -3.024 0.342 12.612 1.00 90.81 81 ALA A O 1
ATOM 630 N N . TRP A 1 82 ? -2.150 2.069 11.467 1.00 93.25 82 TRP A N 1
ATOM 631 C CA . TRP A 1 82 ? -2.316 3.050 12.534 1.00 93.25 82 TRP A CA 1
ATOM 632 C C . TRP A 1 82 ? -3.791 3.269 12.891 1.00 93.25 82 TRP A C 1
ATOM 634 O O . TRP A 1 82 ? -4.155 3.151 14.060 1.00 93.25 82 TRP A O 1
ATOM 644 N N . HIS A 1 83 ? -4.661 3.504 11.905 1.00 91.94 83 HIS A N 1
ATOM 645 C CA . HIS A 1 83 ? -6.096 3.684 12.138 1.00 91.94 83 HIS A CA 1
ATOM 646 C C . HIS A 1 83 ? -6.722 2.447 12.800 1.00 91.94 83 HIS A C 1
ATOM 648 O O . HIS A 1 83 ? -7.496 2.557 13.752 1.00 91.94 83 HIS A O 1
ATOM 654 N N . ARG A 1 84 ? -6.339 1.245 12.352 1.00 88.56 84 ARG A N 1
ATOM 655 C CA . ARG A 1 84 ? -6.790 -0.008 12.963 1.00 88.56 84 ARG A CA 1
ATOM 656 C C . ARG A 1 84 ? -6.327 -0.124 14.411 1.00 88.56 84 ARG A C 1
ATOM 658 O O . ARG A 1 84 ? -7.125 -0.528 15.252 1.00 88.56 84 ARG A O 1
ATOM 665 N N . HIS A 1 85 ? -5.079 0.240 14.700 1.00 89.56 85 HIS A N 1
ATOM 666 C CA . HIS A 1 85 ? -4.559 0.261 16.062 1.00 89.56 85 HIS A CA 1
ATOM 667 C C . HIS A 1 85 ? -5.371 1.214 16.950 1.00 89.56 85 HIS A C 1
ATOM 669 O O . HIS A 1 85 ? -5.828 0.794 18.008 1.00 89.56 85 HIS A O 1
ATOM 675 N N . GLN A 1 86 ? -5.654 2.439 16.491 1.00 91.62 86 GLN A N 1
ATOM 676 C CA . GLN A 1 86 ? -6.477 3.404 17.235 1.00 91.62 86 GLN A CA 1
ATOM 677 C C . GLN A 1 86 ? -7.876 2.857 17.554 1.00 91.62 86 GLN A C 1
ATOM 679 O O . GLN A 1 86 ? -8.315 2.919 18.701 1.00 91.62 86 GLN A O 1
ATOM 684 N N . LEU A 1 87 ? -8.561 2.263 16.572 1.00 89.31 87 LEU A N 1
ATOM 685 C CA . LEU A 1 87 ? -9.886 1.672 16.790 1.00 89.31 87 LEU A CA 1
ATOM 686 C C . LEU A 1 87 ? -9.858 0.531 17.813 1.00 89.31 87 LEU A C 1
ATOM 688 O O . LEU A 1 87 ? -10.754 0.437 18.649 1.00 89.31 87 LEU A O 1
ATOM 692 N N . THR A 1 88 ? -8.831 -0.318 17.768 1.00 87.69 88 THR A N 1
ATOM 693 C CA . THR A 1 88 ? -8.661 -1.402 18.744 1.00 87.69 88 THR A CA 1
ATOM 694 C C . THR A 1 88 ? -8.429 -0.849 20.153 1.00 87.69 88 THR A C 1
ATOM 696 O O . THR A 1 88 ? -9.048 -1.336 21.096 1.00 87.69 88 THR A O 1
ATOM 699 N N . GLN A 1 89 ? -7.612 0.201 20.305 1.00 89.38 89 GLN A N 1
ATOM 700 C CA . GLN A 1 89 ? -7.391 0.856 21.602 1.00 89.38 89 GLN A CA 1
ATOM 701 C C . GLN A 1 89 ? -8.684 1.485 22.148 1.00 89.38 89 GLN A C 1
ATOM 703 O O . GLN A 1 89 ? -9.000 1.327 23.325 1.00 89.38 89 GLN A O 1
ATOM 708 N N . LEU A 1 90 ? -9.476 2.147 21.298 1.00 89.00 90 LEU A N 1
ATOM 709 C CA . LEU A 1 90 ? -10.763 2.730 21.699 1.00 89.00 90 LEU A CA 1
ATOM 710 C C . LEU A 1 90 ? -11.770 1.661 22.142 1.00 89.00 90 LEU A C 1
ATOM 712 O O . LEU A 1 90 ? -12.463 1.848 23.139 1.00 89.00 90 LEU A O 1
ATOM 716 N N . GLN A 1 91 ? -11.828 0.522 21.447 1.00 84.31 91 GLN A N 1
ATOM 717 C CA . GLN A 1 91 ? -12.675 -0.603 21.853 1.00 84.31 91 GLN A CA 1
ATOM 718 C C . GLN A 1 91 ? -12.275 -1.172 23.219 1.00 84.31 91 GLN A C 1
ATOM 720 O O . GLN A 1 91 ? -13.147 -1.607 23.964 1.00 84.31 91 GLN A O 1
ATOM 725 N N . GLN A 1 92 ? -10.987 -1.170 23.567 1.00 79.56 92 GLN A N 1
ATOM 726 C CA . GLN A 1 92 ? -10.538 -1.608 24.891 1.00 79.56 92 GLN A CA 1
ATOM 727 C C . GLN A 1 92 ? -10.954 -0.627 25.992 1.00 79.56 92 GLN A C 1
ATOM 729 O O . GLN A 1 92 ? -11.366 -1.071 27.055 1.00 79.56 92 GLN A O 1
ATOM 734 N N . ILE A 1 93 ? -10.906 0.683 25.726 1.00 81.38 93 ILE A N 1
ATOM 735 C CA . ILE A 1 93 ? -11.319 1.721 26.688 1.00 81.38 93 ILE A CA 1
ATOM 736 C C . ILE A 1 93 ? -12.828 1.675 26.958 1.00 81.38 93 ILE A C 1
ATOM 738 O O . ILE A 1 93 ? -13.248 1.858 28.089 1.00 81.38 93 ILE A O 1
ATOM 742 N N . VAL A 1 94 ? -13.654 1.447 25.933 1.00 76.25 94 VAL A N 1
ATOM 743 C CA . VAL A 1 94 ? -15.123 1.428 26.083 1.00 76.25 94 VAL A CA 1
ATOM 744 C C . VAL A 1 94 ? -15.626 0.173 26.812 1.00 76.25 94 VAL A C 1
ATOM 746 O O . VAL A 1 94 ? -16.692 0.212 27.419 1.00 76.25 94 VAL A O 1
ATOM 749 N N . ASN A 1 95 ? -14.887 -0.937 26.743 1.00 65.62 95 ASN A N 1
ATOM 750 C CA . ASN A 1 95 ? -15.281 -2.220 27.335 1.00 65.62 95 ASN A CA 1
ATOM 751 C C . ASN A 1 95 ? -14.614 -2.516 28.696 1.00 65.62 95 ASN A C 1
ATOM 753 O O . ASN A 1 95 ? -14.770 -3.632 29.196 1.00 65.62 95 ASN A O 1
ATOM 757 N N . GLY A 1 96 ? -13.848 -1.574 29.258 1.00 57.69 96 GLY A N 1
ATOM 758 C CA . GLY A 1 96 ? -13.199 -1.679 30.573 1.00 57.69 96 GLY A CA 1
ATOM 759 C C . GLY A 1 96 ? -13.831 -0.745 31.591 1.00 57.69 96 GLY A C 1
ATOM 760 O O . GLY A 1 96 ? -13.956 -1.175 32.757 1.00 57.69 96 GLY A O 1
#

pLDDT: mean 82.45, std 14.38, range [35.44, 97.31]

Solvent-accessible surface area (backbone atoms only — not comparable to full-atom values): 5853 Å² total; per-residue (Å²): 139,80,83,79,67,90,71,60,54,71,61,55,84,83,36,56,65,34,50,29,86,48,74,49,96,63,72,50,52,40,94,88,36,63,50,44,57,35,63,67,92,86,47,76,48,80,48,63,49,55,69,73,50,69,58,88,54,92,80,63,89,63,55,72,65,46,32,46,45,32,50,47,49,50,50,6,50,52,48,45,53,50,53,52,49,53,52,54,53,51,54,53,63,77,76,106

Foldseek 3Di:
DDDPCPPQPQPDLPDQLQPPPHHHPAQAQDPNRGWGWGDDPQDIDIDDDLVVLVDPPPPPPDDPVNSVRSVVSVVSVVVVNVVSVVVVVVVVVVVD